Protein AF-A0AAV6TDB7-F1 (afdb_monomer)

Mean predicted aligned error: 7.76 Å

Solvent-accessible surface area (backbone atoms only — not comparable to full-atom values): 5110 Å² total; per-residue (Å²): 132,91,76,83,80,46,94,58,58,43,84,93,41,69,43,43,24,46,46,46,44,36,77,91,39,83,35,59,71,32,46,39,36,36,43,89,60,86,45,80,86,41,48,44,38,60,72,34,68,69,45,51,51,48,36,64,73,59,74,73,31,39,37,36,29,38,60,70,39,46,56,52,38,53,73,32,84,75,38,37,84,52,53,86,42,54,40,71,103

Foldseek 3Di:
DDDDPDLAADPVQQQEEELDQDPPGSNLNHQEYEYADDDPSSCPNVLPVVSVVSNVVVVRRAYEYAPVNLVVQCPDPSRVSNNVRYDHD

Organism: NCBI:txid931172

InterPro domains:
  IPR036866 Ribonuclease Z/Hydroxyacylglutathione hydrolase-like [G3DSA:3.60.15.10] (5-88)

Nearest PDB structures (foldseek):
  6tt5-assembly1_AAA  TM=9.271E-01  e=5.469E-06  Homo sapiens
  7agi-assembly1_A  TM=9.247E-01  e=5.469E-06  Homo sapiens
  7afs-assembly1_A  TM=9.219E-01  e=5.834E-06  Homo sapiens
  7afu-assembly1_A  TM=9.236E-01  e=7.082E-06  Homo sapiens
  7af1-assembly1_A  TM=9.243E-01  e=7.555E-06  Homo sapiens

Structure (mmCIF, N/CA/C/O backbone):
data_AF-A0AAV6TDB7-F1
#
_entry.id   AF-A0AAV6TDB7-F1
#
loop_
_atom_site.group_PDB
_atom_site.id
_atom_site.type_symbol
_atom_site.label_atom_id
_atom_site.label_alt_id
_atom_site.label_comp_id
_atom_site.label_asym_id
_atom_site.label_entity_id
_atom_site.label_seq_id
_atom_site.pdbx_PDB_ins_code
_atom_site.Cartn_x
_atom_site.Cartn_y
_atom_site.Cartn_z
_atom_site.occupancy
_atom_site.B_iso_or_equiv
_atom_site.auth_seq_id
_atom_site.auth_comp_id
_atom_site.auth_asym_id
_atom_site.auth_atom_id
_atom_site.pdbx_PDB_model_num
ATOM 1 N N . MET A 1 1 ? 20.111 -2.029 -13.406 1.00 34.19 1 MET A N 1
ATOM 2 C CA . MET A 1 1 ? 18.655 -1.903 -13.600 1.00 34.19 1 MET A CA 1
ATOM 3 C C . MET A 1 1 ? 18.265 -0.596 -12.943 1.00 34.19 1 MET A C 1
ATOM 5 O O . MET A 1 1 ? 18.488 -0.458 -11.751 1.00 34.19 1 MET A O 1
ATOM 9 N N . THR A 1 2 ? 17.903 0.413 -13.730 1.00 31.88 2 THR A N 1
ATOM 10 C CA . THR A 1 2 ? 17.670 1.776 -13.233 1.00 31.88 2 THR A CA 1
ATOM 11 C C . THR A 1 2 ? 16.359 1.787 -12.461 1.00 31.88 2 THR A C 1
ATOM 13 O O . THR A 1 2 ? 15.294 1.704 -13.064 1.00 31.88 2 THR A O 1
ATOM 16 N N . VAL A 1 3 ? 16.439 1.798 -11.134 1.00 41.97 3 VAL A N 1
ATOM 17 C CA . VAL A 1 3 ? 15.266 1.875 -10.265 1.00 41.97 3 VAL A CA 1
ATOM 18 C C . VAL A 1 3 ? 14.941 3.353 -10.081 1.00 41.97 3 VAL A C 1
ATOM 20 O O . VAL A 1 3 ? 15.737 4.103 -9.518 1.00 41.97 3 VAL A O 1
ATOM 23 N N . PHE A 1 4 ? 13.807 3.790 -10.620 1.00 41.00 4 PHE A N 1
ATOM 24 C CA . PHE A 1 4 ? 13.327 5.152 -10.430 1.00 41.00 4 PHE A CA 1
ATOM 25 C C . PHE A 1 4 ? 12.605 5.239 -9.082 1.00 41.00 4 PHE A C 1
ATOM 27 O O . PHE A 1 4 ? 11.409 4.985 -8.997 1.00 41.00 4 PHE A O 1
ATOM 34 N N . ILE A 1 5 ? 13.342 5.582 -8.026 1.00 47.44 5 ILE A N 1
ATOM 35 C CA . ILE A 1 5 ? 12.740 6.037 -6.769 1.00 47.44 5 ILE A CA 1
ATOM 36 C C . ILE A 1 5 ? 12.248 7.458 -7.024 1.00 47.44 5 ILE A C 1
ATOM 38 O O . ILE A 1 5 ? 13.051 8.383 -7.155 1.00 47.44 5 ILE A O 1
ATOM 42 N N . PHE A 1 6 ? 10.936 7.630 -7.153 1.00 54.72 6 PHE A N 1
ATOM 43 C CA . PHE A 1 6 ? 10.332 8.955 -7.194 1.00 54.72 6 PHE A CA 1
ATOM 44 C C . PHE A 1 6 ? 9.949 9.343 -5.763 1.00 54.72 6 PHE A C 1
ATOM 46 O O . PHE A 1 6 ? 8.866 9.033 -5.277 1.00 54.72 6 PHE A O 1
ATOM 53 N N . ASP A 1 7 ? 10.861 10.029 -5.069 1.00 53.72 7 ASP A N 1
ATOM 54 C CA . ASP A 1 7 ? 10.576 10.637 -3.759 1.00 53.72 7 ASP A CA 1
ATOM 55 C C . ASP A 1 7 ? 9.505 11.741 -3.839 1.00 53.72 7 ASP A C 1
ATOM 57 O O . ASP A 1 7 ? 8.947 12.144 -2.816 1.00 53.72 7 ASP A O 1
ATOM 61 N N . ASP A 1 8 ? 9.196 12.200 -5.053 1.00 52.47 8 ASP A N 1
ATOM 62 C CA . ASP A 1 8 ? 8.263 13.280 -5.346 1.00 52.47 8 ASP A CA 1
ATOM 63 C C . ASP A 1 8 ? 7.041 12.778 -6.124 1.00 52.47 8 ASP A C 1
ATOM 65 O O . ASP A 1 8 ? 7.080 11.754 -6.811 1.00 52.47 8 ASP A O 1
ATOM 69 N N . VAL A 1 9 ? 5.947 13.522 -6.016 1.00 57.34 9 VAL A N 1
ATOM 70 C CA . VAL A 1 9 ? 4.697 13.216 -6.710 1.00 57.34 9 VAL A CA 1
ATOM 71 C C . VAL A 1 9 ? 4.908 13.448 -8.209 1.00 57.34 9 VAL A C 1
ATOM 73 O O . VAL A 1 9 ? 5.448 14.481 -8.616 1.00 57.34 9 VAL A O 1
ATOM 76 N N . ILE A 1 10 ? 4.453 12.520 -9.057 1.00 65.56 10 ILE A N 1
ATOM 77 C CA . ILE A 1 10 ? 4.480 12.731 -10.510 1.00 65.56 10 ILE A CA 1
ATOM 78 C C . ILE A 1 10 ? 3.586 13.939 -10.816 1.00 65.56 10 ILE A C 1
ATOM 80 O O . ILE A 1 10 ? 2.378 13.890 -10.595 1.00 65.56 10 ILE A O 1
ATOM 84 N N . LYS A 1 11 ? 4.165 15.041 -11.309 1.00 65.31 11 LYS A N 1
ATOM 85 C CA . LYS A 1 11 ? 3.440 16.309 -11.527 1.00 65.31 11 LYS A CA 1
ATOM 86 C C . LYS A 1 11 ? 2.255 16.152 -12.476 1.00 65.31 11 LYS A C 1
ATOM 88 O O . LYS A 1 11 ? 1.248 16.836 -12.324 1.00 65.31 11 LYS A O 1
ATOM 93 N N . GLU A 1 12 ? 2.375 15.244 -13.435 1.00 69.00 12 GLU A N 1
ATOM 94 C CA . GLU A 1 12 ? 1.339 14.889 -14.397 1.00 69.00 12 GLU A CA 1
ATOM 95 C C . GLU A 1 12 ? 0.212 14.055 -13.764 1.00 69.00 12 GLU A C 1
ATOM 97 O O . GLU A 1 12 ? -0.923 14.109 -14.234 1.00 69.00 12 GLU A O 1
ATOM 102 N N . TYR A 1 13 ? 0.499 13.323 -12.680 1.00 70.00 13 TYR A N 1
ATOM 103 C CA . TYR A 1 13 ? -0.439 12.435 -11.990 1.00 70.00 13 TYR A CA 1
ATOM 104 C C . TYR A 1 13 ? -0.344 12.585 -10.466 1.00 70.00 13 TYR A C 1
ATOM 106 O O . TYR A 1 13 ? 0.159 11.693 -9.782 1.00 70.00 13 TYR A O 1
ATOM 114 N N . PRO A 1 14 ? -0.891 13.674 -9.898 1.00 68.94 14 PRO A N 1
ATOM 115 C CA . PRO A 1 14 ? -0.718 13.987 -8.484 1.00 68.94 14 PRO A CA 1
ATOM 116 C C . PRO A 1 14 ? -1.426 13.034 -7.513 1.00 68.94 14 PRO A C 1
ATOM 118 O O . PRO A 1 14 ? -1.253 13.135 -6.304 1.00 68.94 14 PRO A O 1
ATOM 121 N N . LEU A 1 15 ? -2.258 12.137 -8.044 1.00 74.62 15 LEU A N 1
ATOM 122 C CA . LEU A 1 15 ? -3.011 11.141 -7.287 1.00 74.62 15 LEU A CA 1
ATOM 123 C C . LEU A 1 15 ? -2.351 9.756 -7.302 1.00 74.62 15 LEU A C 1
ATOM 125 O O . LEU A 1 15 ? -2.918 8.819 -6.733 1.00 74.62 15 LEU A O 1
ATOM 129 N N . 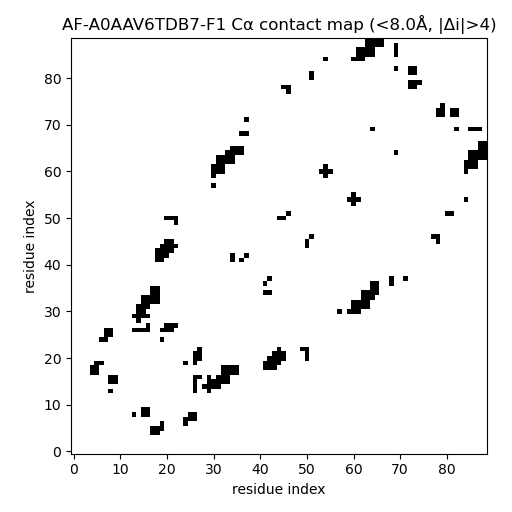ILE A 1 16 ? -1.207 9.619 -7.981 1.00 77.00 16 ILE A N 1
ATOM 130 C CA . ILE A 1 16 ? -0.463 8.370 -8.115 1.00 77.00 16 ILE A CA 1
ATOM 131 C C . ILE A 1 16 ? 0.863 8.501 -7.369 1.00 77.00 16 ILE A C 1
ATOM 133 O O . ILE A 1 16 ? 1.647 9.409 -7.641 1.00 77.00 16 ILE A O 1
ATOM 137 N N . SER A 1 17 ? 1.139 7.550 -6.479 1.00 76.81 17 SER A N 1
ATOM 138 C CA . SER A 1 17 ? 2.431 7.431 -5.801 1.00 76.81 17 SER A CA 1
ATOM 139 C C . SER A 1 17 ? 3.064 6.075 -6.054 1.00 76.81 17 SER A C 1
ATOM 141 O O . SER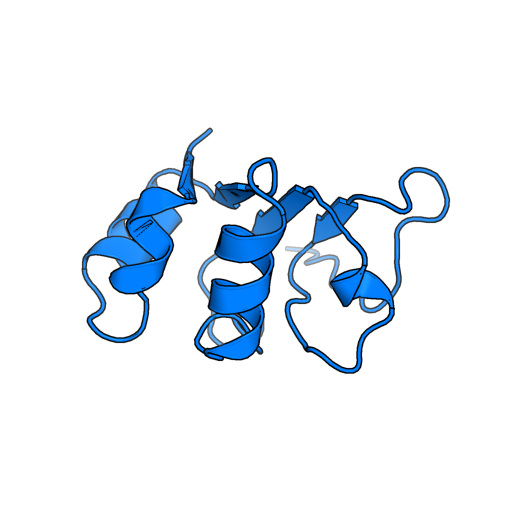 A 1 17 ? 2.378 5.056 -6.085 1.00 76.81 17 SER A O 1
ATOM 143 N N . ILE A 1 18 ? 4.382 6.068 -6.235 1.00 77.12 18 ILE A N 1
ATOM 144 C CA . ILE A 1 18 ? 5.164 4.874 -6.556 1.00 77.12 18 ILE A CA 1
ATOM 145 C C . ILE A 1 18 ? 6.259 4.728 -5.499 1.00 77.12 18 ILE A C 1
ATOM 147 O O . ILE A 1 18 ? 6.984 5.687 -5.254 1.00 77.12 18 ILE A O 1
ATOM 151 N N . ASP A 1 19 ? 6.358 3.557 -4.866 1.00 74.56 19 ASP A N 1
ATOM 152 C CA . ASP A 1 19 ? 7.400 3.180 -3.891 1.00 74.56 19 ASP A CA 1
ATOM 153 C C . ASP A 1 19 ? 7.599 4.137 -2.692 1.00 74.56 19 ASP A C 1
ATOM 155 O O . ASP A 1 19 ? 8.604 4.060 -1.985 1.00 74.56 19 ASP A O 1
ATOM 159 N N . ASN A 1 20 ? 6.647 5.039 -2.424 1.00 70.88 20 ASN A N 1
ATOM 160 C CA . ASN A 1 20 ? 6.703 5.976 -1.302 1.00 70.88 20 ASN A CA 1
ATOM 161 C C . ASN A 1 20 ? 5.380 5.987 -0.530 1.00 70.88 20 ASN A C 1
ATOM 163 O O . ASN A 1 20 ? 4.404 6.622 -0.934 1.00 70.88 20 ASN A O 1
ATOM 167 N N . PHE A 1 21 ? 5.373 5.291 0.609 1.00 73.94 21 PHE A N 1
ATOM 168 C CA . PHE A 1 21 ? 4.205 5.126 1.484 1.00 73.94 21 PHE A CA 1
ATOM 169 C C . PHE A 1 21 ? 4.374 5.867 2.819 1.00 73.94 21 PHE A C 1
ATOM 171 O O . PHE A 1 21 ? 3.674 5.598 3.795 1.00 73.94 21 PHE A O 1
ATOM 178 N N . LEU A 1 22 ? 5.341 6.786 2.906 1.00 71.88 22 LEU A N 1
ATOM 179 C CA . LEU A 1 22 ? 5.606 7.529 4.131 1.00 71.88 22 LEU A CA 1
ATOM 180 C C . LEU A 1 22 ? 4.538 8.602 4.358 1.00 71.88 22 LEU A C 1
ATOM 182 O O . LEU A 1 22 ? 4.311 9.462 3.514 1.00 71.88 22 LEU A O 1
ATOM 186 N N . GLU A 1 23 ? 3.968 8.616 5.563 1.00 62.94 23 GLU A N 1
ATOM 187 C CA . GLU A 1 23 ? 2.972 9.603 6.010 1.00 62.94 23 GLU A CA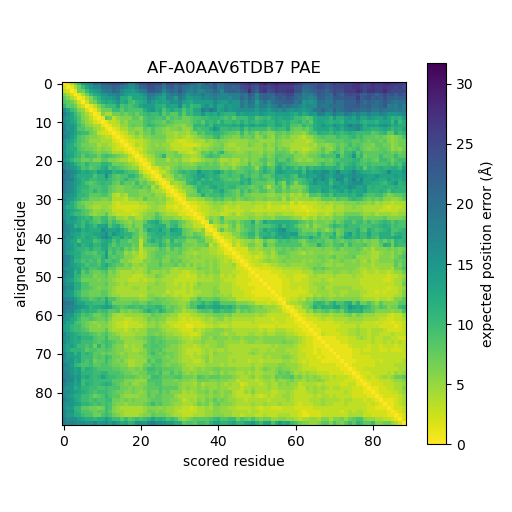 1
ATOM 188 C C . GLU A 1 23 ? 3.408 11.060 5.782 1.00 62.94 23 GLU A C 1
ATOM 190 O O . GLU A 1 23 ? 2.600 11.916 5.439 1.00 62.94 23 GLU A O 1
ATOM 195 N N . LYS A 1 24 ? 4.699 11.354 5.981 1.00 59.69 24 LYS A N 1
ATOM 196 C CA . LYS A 1 24 ? 5.249 12.711 5.841 1.00 59.69 24 L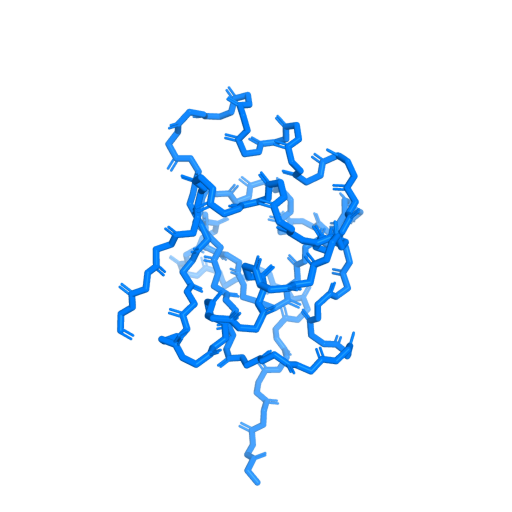YS A CA 1
ATOM 197 C C . LYS A 1 24 ? 5.487 13.133 4.390 1.00 59.69 24 LYS A C 1
ATOM 199 O O . LYS A 1 24 ? 5.927 14.258 4.166 1.00 59.69 24 LYS A O 1
ATOM 204 N N . SER A 1 25 ? 5.258 12.245 3.429 1.00 61.41 25 SER A N 1
ATOM 205 C CA . SER A 1 25 ? 5.419 12.557 2.016 1.00 61.41 25 SER A CA 1
ATOM 206 C C . SER A 1 25 ? 4.156 13.221 1.468 1.00 61.41 25 SER A C 1
ATOM 208 O O . SER A 1 25 ? 3.037 12.861 1.834 1.00 61.41 25 SER A O 1
ATOM 210 N N . SER A 1 26 ? 4.322 14.160 0.535 1.00 62.91 26 SER A N 1
ATOM 211 C CA . SER A 1 26 ? 3.229 14.698 -0.292 1.00 62.91 26 SER A CA 1
ATOM 212 C C . SER A 1 26 ? 2.452 13.587 -1.018 1.00 62.91 26 SER A C 1
ATOM 214 O O . SER A 1 26 ? 1.263 13.742 -1.291 1.00 62.91 26 SER A O 1
ATOM 216 N N . ASN A 1 27 ? 3.099 12.436 -1.225 1.00 59.91 27 ASN A N 1
ATOM 217 C CA . ASN A 1 27 ? 2.541 11.193 -1.754 1.00 59.91 27 ASN A CA 1
ATOM 218 C C . ASN A 1 27 ? 1.417 10.578 -0.901 1.00 59.91 27 ASN A C 1
ATOM 220 O O . ASN A 1 27 ? 0.594 9.822 -1.411 1.00 59.91 27 ASN A O 1
ATOM 224 N N . PHE A 1 28 ? 1.311 10.921 0.387 1.00 64.62 28 PHE A N 1
ATOM 225 C CA . PHE A 1 28 ? 0.242 10.408 1.251 1.00 64.62 28 PHE A CA 1
ATOM 226 C C . PHE A 1 28 ? -1.143 10.974 0.886 1.00 64.62 28 PHE A C 1
ATOM 228 O O . PHE A 1 28 ? -2.162 10.506 1.382 1.00 64.62 28 PHE A O 1
ATOM 235 N N . GLN A 1 29 ? -1.224 11.975 0.002 1.00 68.88 29 GLN A N 1
ATOM 236 C CA . GLN A 1 29 ? -2.501 12.432 -0.553 1.00 68.88 29 GLN A CA 1
ATOM 237 C C . GLN A 1 29 ? -2.958 11.651 -1.790 1.00 68.88 29 GLN A C 1
ATOM 239 O O . GLN A 1 29 ? -4.071 11.896 -2.265 1.00 68.88 29 GLN A O 1
ATOM 244 N N . SER A 1 30 ? -2.172 10.692 -2.272 1.00 72.50 30 SER A N 1
ATOM 245 C CA . SER A 1 30 ? -2.526 9.867 -3.423 1.00 72.50 30 SER A CA 1
ATOM 246 C C . SER A 1 30 ? -3.688 8.917 -3.132 1.00 72.50 30 SER A C 1
ATOM 248 O O . SER A 1 30 ? -4.010 8.583 -1.987 1.00 72.50 30 SER A O 1
ATOM 250 N N . THR A 1 31 ? -4.379 8.519 -4.194 1.00 76.88 31 THR A N 1
ATOM 251 C CA . THR A 1 31 ? -5.441 7.505 -4.153 1.00 76.88 31 THR A CA 1
ATOM 252 C C . THR A 1 31 ? -4.965 6.195 -4.761 1.00 76.88 31 THR A C 1
ATOM 254 O O . THR A 1 31 ? -5.443 5.134 -4.382 1.00 76.88 31 THR A O 1
ATOM 257 N N . VAL A 1 32 ? -3.999 6.234 -5.674 1.00 82.38 32 VAL A N 1
ATOM 258 C CA . VAL A 1 32 ? -3.447 5.036 -6.298 1.00 82.38 32 VAL A CA 1
ATOM 259 C C . VAL A 1 32 ? -1.984 4.900 -5.920 1.00 82.38 32 VAL A C 1
ATOM 261 O O . VAL A 1 32 ? -1.199 5.834 -6.067 1.00 82.38 32 VAL A O 1
ATOM 264 N N . PHE A 1 33 ? -1.625 3.715 -5.451 1.00 84.25 33 PHE A N 1
ATOM 265 C CA 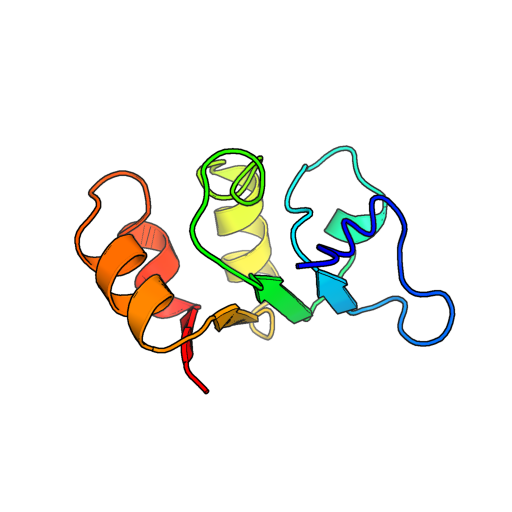. PHE A 1 33 ? -0.282 3.395 -5.012 1.00 84.25 33 PHE A CA 1
ATOM 266 C C . PHE A 1 33 ? 0.284 2.270 -5.873 1.00 84.25 33 PHE A C 1
ATOM 268 O O . PHE A 1 33 ? -0.430 1.314 -6.162 1.00 84.25 33 PHE A O 1
ATOM 275 N N . PHE A 1 34 ? 1.548 2.360 -6.268 1.00 82.94 34 PHE A N 1
ATOM 276 C CA . PHE A 1 34 ? 2.261 1.302 -6.980 1.00 82.94 34 PHE A CA 1
ATOM 277 C C . PHE A 1 34 ? 3.496 0.884 -6.193 1.00 82.94 34 PHE A C 1
ATOM 279 O O . PHE A 1 34 ? 4.246 1.732 -5.711 1.00 82.94 34 PHE A O 1
ATOM 286 N N . LEU A 1 35 ? 3.712 -0.423 -6.103 1.00 81.44 35 LEU A N 1
ATOM 287 C CA . LEU A 1 35 ? 4.956 -1.016 -5.638 1.00 81.44 35 LEU A CA 1
ATOM 288 C C . LEU A 1 35 ? 5.641 -1.669 -6.836 1.00 81.44 35 LEU A C 1
ATOM 290 O O . LEU A 1 35 ? 5.127 -2.634 -7.405 1.00 81.44 35 LEU A O 1
ATOM 294 N N . SER A 1 36 ? 6.795 -1.140 -7.226 1.00 74.12 36 SER A N 1
ATOM 295 C CA . SER A 1 36 ? 7.539 -1.653 -8.373 1.00 74.12 36 SER A CA 1
ATOM 296 C C . SER A 1 36 ? 8.149 -3.028 -8.081 1.00 74.12 36 SER A C 1
ATOM 298 O O . SER A 1 36 ? 8.123 -3.914 -8.936 1.00 74.12 36 SER A O 1
ATOM 300 N N . HIS A 1 37 ? 8.671 -3.230 -6.868 1.00 72.75 37 HIS A N 1
ATOM 301 C CA . HIS A 1 37 ? 9.242 -4.497 -6.423 1.00 72.75 37 HIS A CA 1
ATOM 302 C C . HIS A 1 37 ? 9.325 -4.595 -4.893 1.00 72.75 37 HIS A C 1
ATOM 304 O O . HIS A 1 37 ? 9.377 -3.598 -4.176 1.00 72.75 37 HIS A O 1
ATOM 310 N N . CYS A 1 38 ? 9.344 -5.831 -4.395 1.00 63.84 38 CYS A N 1
ATOM 311 C CA . CYS A 1 38 ? 9.334 -6.151 -2.970 1.00 63.84 38 CYS A CA 1
ATOM 312 C C . CYS A 1 38 ? 10.761 -6.157 -2.385 1.00 63.84 38 CYS A C 1
ATOM 314 O O . CYS A 1 38 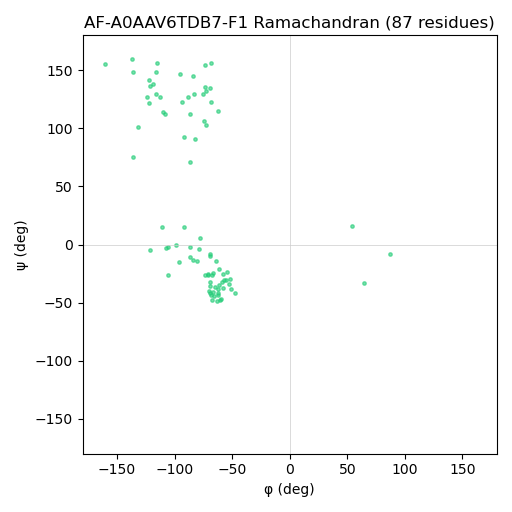? 11.310 -7.217 -2.090 1.00 63.84 38 CYS A O 1
ATOM 316 N N . HIS A 1 39 ? 11.386 -4.986 -2.248 1.00 68.00 39 HIS A N 1
ATOM 317 C CA . HIS A 1 39 ? 12.627 -4.818 -1.478 1.00 68.00 39 HIS A CA 1
ATOM 318 C C . HIS A 1 39 ? 12.398 -3.892 -0.271 1.00 68.00 39 HIS A C 1
ATOM 320 O O . HIS A 1 39 ? 11.575 -2.976 -0.323 1.00 68.00 39 HIS A O 1
ATOM 326 N N . GLU A 1 40 ? 13.129 -4.117 0.826 1.00 61.28 40 GLU A N 1
ATOM 327 C CA . GLU A 1 40 ? 12.941 -3.389 2.094 1.00 61.28 40 GLU A CA 1
ATOM 328 C C . GLU A 1 40 ? 13.076 -1.861 1.964 1.00 61.28 40 GLU A C 1
ATOM 330 O O . GLU A 1 40 ? 12.414 -1.113 2.685 1.00 61.28 40 GLU A O 1
ATOM 335 N N . ASP A 1 41 ? 13.902 -1.381 1.036 1.00 61.22 41 ASP A N 1
ATOM 336 C CA . ASP A 1 41 ? 14.110 0.038 0.757 1.00 61.22 41 ASP A CA 1
ATOM 337 C C . ASP A 1 41 ? 12.906 0.707 0.074 1.00 61.22 41 ASP A C 1
ATOM 339 O O . ASP A 1 41 ? 12.668 1.892 0.315 1.00 61.22 41 ASP A O 1
ATOM 343 N N . HIS A 1 42 ? 12.091 -0.058 -0.661 1.00 66.50 42 HIS A N 1
ATOM 344 C CA . HIS A 1 42 ? 10.887 0.414 -1.362 1.00 66.50 42 HIS A CA 1
ATOM 345 C C . HIS A 1 42 ? 9.589 0.202 -0.574 1.00 66.50 42 HIS A C 1
ATOM 347 O O . HIS A 1 42 ? 8.569 0.818 -0.861 1.00 66.50 42 HIS A O 1
ATOM 353 N N . MET A 1 43 ? 9.610 -0.631 0.468 1.00 67.00 43 MET A N 1
ATOM 354 C CA . MET A 1 43 ? 8.442 -0.933 1.310 1.00 67.00 43 MET A CA 1
ATOM 355 C C . MET A 1 43 ? 8.328 -0.007 2.532 1.00 67.00 43 MET A C 1
ATOM 357 O O . MET A 1 43 ? 7.605 -0.285 3.497 1.00 67.00 43 MET A O 1
ATOM 361 N N . ARG A 1 44 ? 9.059 1.111 2.531 1.00 69.94 44 ARG A N 1
ATOM 362 C CA . ARG A 1 44 ? 9.114 2.032 3.670 1.00 69.94 44 ARG A CA 1
ATOM 363 C C . ARG A 1 44 ? 7.774 2.738 3.857 1.00 69.94 44 ARG A C 1
ATOM 365 O O . ARG A 1 44 ? 7.276 3.417 2.967 1.00 69.94 44 ARG A O 1
ATOM 372 N N . GLY A 1 45 ? 7.205 2.591 5.052 1.00 74.12 45 GLY A N 1
ATOM 373 C CA . GLY A 1 45 ? 5.881 3.121 5.391 1.00 74.12 45 GLY A CA 1
ATOM 374 C C . GLY A 1 45 ? 4.723 2.188 5.039 1.00 74.12 45 GLY A C 1
ATOM 375 O O . GLY A 1 45 ? 3.615 2.434 5.497 1.00 74.12 45 GLY A O 1
ATOM 376 N N . LEU A 1 46 ? 4.980 1.089 4.320 1.00 78.62 46 LEU A N 1
ATOM 377 C CA . LEU A 1 46 ? 3.943 0.143 3.914 1.00 78.62 46 LEU A CA 1
ATOM 378 C C . LEU A 1 46 ? 3.336 -0.602 5.115 1.00 78.62 46 LEU A C 1
ATOM 380 O O . LEU A 1 46 ? 2.125 -0.738 5.194 1.00 78.62 46 LEU A O 1
ATOM 384 N N . ALA A 1 47 ? 4.161 -1.011 6.085 1.00 78.06 47 ALA A N 1
ATOM 385 C CA . ALA A 1 47 ? 3.715 -1.669 7.324 1.00 78.06 47 ALA A CA 1
ATOM 386 C C . ALA A 1 47 ? 3.140 -0.698 8.375 1.00 78.06 47 ALA A C 1
ATOM 388 O O . ALA A 1 47 ? 2.946 -1.085 9.522 1.00 78.06 47 ALA A O 1
ATOM 389 N N . ASN A 1 48 ? 2.981 0.587 8.048 1.00 82.62 48 ASN A N 1
ATOM 390 C CA . ASN A 1 48 ? 2.507 1.573 9.011 1.00 82.62 48 ASN A CA 1
ATOM 391 C C . ASN A 1 48 ? 0.978 1.531 9.078 1.00 82.62 48 ASN A C 1
ATOM 393 O O . ASN A 1 48 ? 0.322 1.680 8.048 1.00 82.62 48 ASN A O 1
ATOM 397 N N . ASP A 1 49 ? 0.422 1.436 10.285 1.00 80.50 49 ASP A N 1
ATOM 398 C CA . ASP A 1 49 ? -1.029 1.427 10.517 1.00 80.50 49 ASP A CA 1
ATOM 399 C C . ASP A 1 49 ? -1.722 2.623 9.851 1.00 80.50 49 ASP A C 1
ATOM 401 O O . ASP A 1 49 ? -2.795 2.494 9.276 1.00 80.50 49 ASP A O 1
ATOM 405 N N . LYS A 1 50 ? -1.053 3.781 9.801 1.00 82.31 50 LYS A N 1
ATOM 406 C CA . LYS A 1 50 ? -1.592 4.975 9.134 1.00 82.31 50 LYS A CA 1
ATOM 407 C C . LYS A 1 50 ? -1.830 4.783 7.640 1.00 82.31 50 LYS A C 1
ATOM 409 O O . LYS A 1 50 ? -2.754 5.375 7.088 1.00 82.31 50 LYS A O 1
ATOM 414 N N . PHE A 1 51 ? -0.984 4.003 6.967 1.00 82.44 51 PHE A N 1
ATOM 415 C CA . PHE A 1 51 ? -1.177 3.696 5.554 1.00 82.44 51 PHE A CA 1
ATOM 416 C C . PHE A 1 51 ? -2.390 2.783 5.367 1.00 82.44 51 PHE A C 1
ATOM 418 O O . PHE A 1 51 ? -3.213 3.035 4.490 1.00 82.44 51 PHE A O 1
ATOM 425 N N . PHE A 1 52 ? -2.559 1.789 6.240 1.00 83.88 52 PHE A N 1
ATOM 426 C CA . PHE A 1 52 ? -3.761 0.960 6.267 1.00 83.88 52 PHE A CA 1
ATOM 427 C C . PHE A 1 52 ? -5.029 1.787 6.531 1.00 83.88 52 PHE A C 1
ATOM 429 O O . PHE A 1 52 ? -5.982 1.689 5.758 1.00 83.88 52 PHE A O 1
ATOM 436 N N . ASP A 1 53 ? -5.017 2.664 7.538 1.00 84.31 53 ASP A N 1
ATOM 437 C CA . ASP A 1 53 ? -6.134 3.563 7.855 1.00 84.31 53 ASP A CA 1
ATOM 438 C C . ASP A 1 53 ? -6.486 4.461 6.663 1.00 84.31 53 ASP A C 1
ATOM 440 O O . ASP A 1 53 ? -7.657 4.732 6.394 1.00 84.31 53 ASP A O 1
ATOM 444 N N . LEU A 1 54 ? -5.479 4.915 5.908 1.00 84.38 54 LEU A N 1
ATOM 445 C CA . LEU A 1 54 ? -5.692 5.686 4.689 1.00 84.38 54 LEU A CA 1
ATOM 446 C C . LEU A 1 54 ? -6.381 4.858 3.602 1.00 84.38 54 LEU A C 1
ATOM 448 O O . LEU A 1 54 ? -7.294 5.366 2.942 1.00 84.38 54 LEU A O 1
ATOM 452 N N . LEU A 1 55 ? -5.949 3.611 3.395 1.00 84.19 55 LEU A N 1
ATOM 453 C CA . LEU A 1 55 ? -6.568 2.707 2.426 1.00 84.19 55 LEU A CA 1
ATOM 454 C C . LEU A 1 55 ? -8.026 2.415 2.800 1.00 84.19 55 LEU A C 1
ATOM 456 O O . LEU A 1 55 ? -8.905 2.474 1.938 1.00 84.19 55 LEU A O 1
ATOM 460 N N . GLU A 1 56 ? -8.287 2.172 4.084 1.00 85.12 56 GLU A N 1
ATOM 461 C CA . GLU A 1 56 ? -9.625 1.899 4.605 1.00 85.12 56 GLU A CA 1
ATOM 462 C C . GLU A 1 56 ? -10.541 3.130 4.524 1.00 85.12 56 GLU A C 1
ATOM 464 O O . GLU A 1 56 ? -11.654 3.045 4.003 1.00 85.12 56 GLU A O 1
ATOM 469 N N . SER A 1 57 ? -10.059 4.295 4.963 1.00 83.50 57 SER A N 1
ATOM 470 C CA . SER A 1 57 ? -10.823 5.549 5.001 1.00 83.50 57 SER A CA 1
ATOM 471 C C . SER A 1 57 ? -11.210 6.054 3.609 1.00 83.50 57 SER A C 1
ATOM 473 O O . SER A 1 57 ? -12.305 6.585 3.409 1.00 83.50 57 SER A O 1
ATOM 475 N N . ARG A 1 58 ? -10.329 5.882 2.615 1.00 79.44 58 ARG A N 1
ATOM 476 C CA . ARG A 1 58 ? -10.546 6.429 1.267 1.00 79.44 58 ARG A CA 1
ATOM 477 C C . ARG A 1 58 ? -11.403 5.548 0.362 1.00 79.44 58 ARG A C 1
ATOM 479 O O . ARG A 1 58 ? -11.845 6.051 -0.669 1.00 79.44 58 ARG A O 1
ATOM 486 N N . GLY A 1 59 ? -11.657 4.283 0.715 1.00 75.06 59 GLY A N 1
ATOM 487 C CA . GLY A 1 59 ? -12.580 3.344 0.046 1.00 75.06 59 GLY A CA 1
ATOM 488 C C . GLY A 1 59 ? -12.230 2.928 -1.396 1.00 75.06 59 GLY A C 1
ATOM 489 O O . GLY A 1 59 ? -12.488 1.796 -1.798 1.00 75.06 59 GLY A O 1
ATOM 490 N N . PHE A 1 60 ? -11.617 3.819 -2.173 1.00 80.31 60 PHE A N 1
ATOM 491 C CA . PHE A 1 60 ? -11.168 3.625 -3.551 1.00 80.31 60 PHE A CA 1
ATOM 492 C C . PHE A 1 60 ? -9.648 3.516 -3.664 1.00 80.31 60 PHE A C 1
ATOM 494 O O . PHE A 1 60 ? -9.143 3.301 -4.767 1.00 80.31 60 PHE A O 1
ATOM 501 N N . SER A 1 61 ? -8.918 3.667 -2.555 1.00 84.38 61 SER A N 1
ATOM 502 C CA . SER A 1 61 ? -7.468 3.568 -2.593 1.0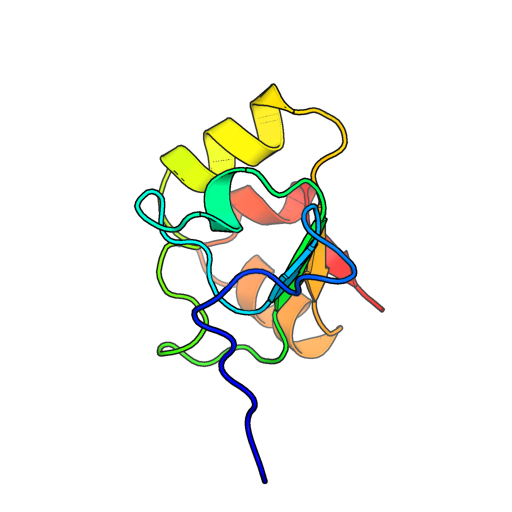0 84.38 61 SER A CA 1
ATOM 503 C C . SER A 1 61 ? -7.022 2.127 -2.783 1.00 84.38 61 SER A C 1
ATOM 505 O O . SER A 1 61 ? -7.509 1.224 -2.101 1.00 84.38 61 SER A O 1
ATOM 507 N N . ARG A 1 62 ? -6.100 1.904 -3.722 1.00 86.62 62 ARG A N 1
ATOM 508 C CA . ARG A 1 62 ? -5.581 0.567 -4.039 1.00 86.62 62 ARG A CA 1
ATOM 509 C C . ARG A 1 62 ? -4.075 0.580 -4.213 1.00 86.62 62 ARG A C 1
ATOM 511 O O . ARG A 1 62 ? -3.516 1.571 -4.686 1.00 86.62 62 ARG A O 1
ATOM 518 N N . LEU A 1 63 ? -3.458 -0.542 -3.855 1.00 87.62 63 LEU A N 1
ATOM 519 C CA . LEU A 1 63 ? -2.033 -0.778 -4.014 1.00 87.62 63 LEU A CA 1
ATOM 520 C C . LEU A 1 63 ? -1.799 -1.797 -5.127 1.00 87.62 63 LEU A C 1
ATOM 522 O O . LEU A 1 63 ? -2.141 -2.968 -4.988 1.00 87.62 63 LEU A O 1
ATOM 526 N N . TYR A 1 64 ? -1.217 -1.336 -6.223 1.00 87.25 64 TYR A N 1
ATOM 527 C CA . TYR A 1 64 ? -0.861 -2.144 -7.374 1.00 87.25 64 TYR A CA 1
ATOM 528 C C . TYR A 1 64 ? 0.536 -2.727 -7.189 1.00 87.25 64 TYR A C 1
ATOM 530 O O . TYR A 1 64 ? 1.491 -2.005 -6.905 1.00 87.25 64 TYR A O 1
ATOM 538 N N . VAL A 1 65 ? 0.639 -4.038 -7.337 1.00 86.25 65 VAL A N 1
ATOM 539 C CA . VAL A 1 65 ? 1.844 -4.837 -7.098 1.00 86.25 65 VAL A CA 1
ATOM 540 C C . VAL A 1 65 ? 2.001 -5.850 -8.230 1.00 86.25 65 VAL A C 1
ATOM 542 O O . VAL A 1 65 ? 1.034 -6.182 -8.909 1.00 86.25 65 VAL A O 1
ATOM 545 N N . SER A 1 66 ? 3.208 -6.376 -8.423 1.00 85.25 66 SER A N 1
ATOM 546 C CA . SER A 1 66 ? 3.401 -7.554 -9.277 1.00 85.25 66 SER A CA 1
ATOM 547 C C . SER A 1 66 ? 2.9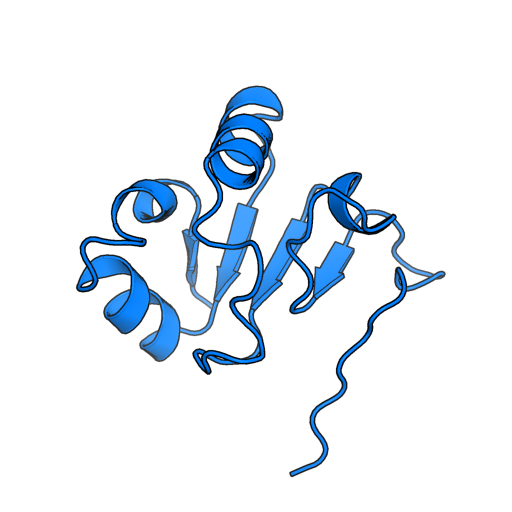07 -8.832 -8.589 1.00 85.25 66 SER A C 1
ATOM 549 O O . SER A 1 66 ? 2.946 -8.919 -7.359 1.00 85.25 66 SER A O 1
ATOM 551 N N . ASP A 1 67 ? 2.522 -9.851 -9.369 1.00 83.31 67 ASP A N 1
ATOM 552 C CA . ASP A 1 67 ? 2.073 -11.169 -8.870 1.00 83.31 67 ASP A CA 1
ATOM 553 C C . ASP A 1 67 ? 3.004 -11.769 -7.802 1.00 83.31 67 ASP A C 1
ATOM 555 O O . ASP A 1 67 ? 2.564 -12.310 -6.784 1.00 83.31 67 ASP A O 1
ATOM 559 N N . VAL A 1 68 ? 4.317 -11.649 -8.022 1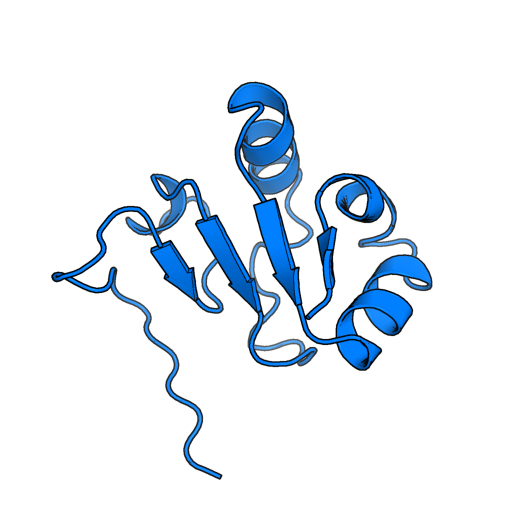.00 83.12 68 VAL A N 1
ATOM 560 C CA . VAL A 1 68 ? 5.343 -12.159 -7.103 1.00 83.12 68 VAL A CA 1
ATOM 561 C C . VAL A 1 68 ? 5.345 -11.371 -5.793 1.00 83.12 68 VAL A C 1
ATOM 563 O O . VAL A 1 68 ? 5.423 -11.962 -4.717 1.00 83.12 68 VAL A O 1
ATOM 566 N N . SER A 1 69 ? 5.240 -10.042 -5.867 1.00 83.69 69 SER A N 1
ATOM 567 C CA . SER A 1 69 ? 5.247 -9.182 -4.677 1.00 83.69 69 SER A CA 1
ATOM 568 C C . SER A 1 69 ? 3.974 -9.367 -3.855 1.00 83.69 69 SER A C 1
ATOM 570 O O . SER A 1 69 ? 4.025 -9.360 -2.630 1.00 83.69 69 SER A O 1
ATOM 572 N N . GLU A 1 70 ? 2.839 -9.595 -4.516 1.00 87.00 70 GLU A N 1
ATOM 573 C CA . GLU A 1 70 ? 1.569 -9.908 -3.864 1.00 87.00 70 GLU A CA 1
ATOM 574 C C . GLU A 1 70 ? 1.656 -11.182 -3.017 1.00 87.00 70 GLU A C 1
ATOM 576 O O . GLU A 1 70 ? 1.280 -11.165 -1.842 1.00 87.00 70 GLU A O 1
ATOM 581 N N . HIS A 1 71 ? 2.240 -12.250 -3.569 1.00 84.38 71 HIS A N 1
ATOM 582 C CA . HIS A 1 71 ? 2.438 -13.495 -2.831 1.00 84.38 71 HIS A CA 1
ATOM 583 C C . HIS A 1 71 ? 3.357 -13.294 -1.625 1.00 84.38 71 HIS A C 1
ATOM 585 O O . HIS A 1 71 ? 3.069 -13.816 -0.548 1.00 84.38 71 HIS A O 1
ATOM 591 N N . LEU A 1 72 ? 4.439 -12.527 -1.773 1.00 84.12 72 LEU A N 1
ATOM 592 C CA . LEU A 1 72 ? 5.353 -12.229 -0.667 1.00 84.12 72 LEU A CA 1
ATOM 593 C C . LEU A 1 72 ? 4.645 -11.448 0.449 1.00 84.12 72 LEU A C 1
ATOM 595 O O . LEU A 1 72 ? 4.694 -11.858 1.606 1.00 84.12 72 LEU A O 1
ATOM 599 N N . LEU A 1 73 ? 3.912 -10.389 0.098 1.00 84.06 73 LEU A N 1
ATOM 600 C CA . LEU A 1 73 ? 3.156 -9.559 1.043 1.00 84.06 73 LEU A CA 1
ATOM 601 C C . LEU A 1 73 ? 2.056 -10.338 1.771 1.00 84.06 73 LEU A C 1
ATOM 603 O O . LEU A 1 73 ? 1.825 -10.122 2.957 1.00 84.06 73 LEU A O 1
ATOM 607 N N . LYS A 1 74 ? 1.369 -11.250 1.075 1.00 83.88 74 LYS A N 1
ATOM 608 C CA . LYS A 1 74 ? 0.320 -12.088 1.671 1.00 83.88 74 LYS A CA 1
ATOM 609 C C . LYS A 1 74 ? 0.859 -13.122 2.655 1.00 83.88 74 LYS A C 1
ATOM 611 O O . LYS A 1 74 ? 0.149 -13.468 3.595 1.00 83.88 74 LYS A O 1
ATOM 616 N N . ASN A 1 75 ? 2.067 -13.632 2.421 1.00 83.75 75 ASN A N 1
ATOM 617 C CA . ASN A 1 75 ? 2.691 -14.646 3.273 1.00 83.75 75 ASN A CA 1
ATOM 618 C C . ASN A 1 75 ? 3.466 -14.047 4.458 1.00 83.75 75 ASN A C 1
ATOM 620 O O . ASN A 1 75 ? 3.854 -14.788 5.357 1.00 83.75 75 ASN A O 1
ATOM 624 N N . ASP A 1 76 ? 3.681 -12.732 4.479 1.00 84.06 76 ASP A N 1
ATOM 625 C CA . ASP A 1 76 ? 4.343 -12.037 5.580 1.00 84.06 76 ASP A CA 1
ATOM 626 C C . ASP A 1 76 ? 3.307 -11.495 6.584 1.00 84.06 76 ASP A C 1
ATOM 628 O O . ASP A 1 76 ? 2.427 -10.700 6.239 1.00 84.06 76 ASP A O 1
ATOM 632 N N . GLU A 1 77 ? 3.416 -11.901 7.853 1.00 82.38 77 GLU A N 1
ATOM 633 C CA . GLU A 1 77 ? 2.522 -11.459 8.934 1.00 82.38 77 GLU A CA 1
ATOM 634 C C . GLU A 1 77 ? 2.514 -9.934 9.121 1.00 82.38 77 GLU A C 1
ATOM 636 O O . GLU A 1 77 ? 1.514 -9.374 9.569 1.00 82.38 77 GLU A O 1
ATOM 641 N N . LYS A 1 78 ? 3.592 -9.235 8.740 1.00 81.56 78 LYS A N 1
ATOM 642 C CA . LYS A 1 78 ? 3.667 -7.772 8.831 1.00 81.56 78 LYS A CA 1
ATOM 643 C C . LYS A 1 78 ? 2.783 -7.067 7.812 1.00 81.56 78 LYS A C 1
ATOM 645 O O . LYS A 1 78 ? 2.398 -5.933 8.063 1.00 81.56 78 LYS A O 1
ATOM 650 N N . TYR A 1 79 ? 2.474 -7.696 6.679 1.00 82.88 79 TYR A N 1
ATOM 651 C CA . TYR A 1 79 ? 1.769 -7.059 5.558 1.00 82.88 79 TYR A CA 1
ATOM 652 C C . TYR A 1 79 ? 0.453 -7.751 5.196 1.00 82.88 79 TYR A C 1
ATOM 654 O O . TYR A 1 79 ? -0.309 -7.236 4.375 1.00 82.88 79 TYR A O 1
ATOM 662 N N . CYS A 1 80 ? 0.134 -8.878 5.838 1.00 82.44 80 CYS A N 1
ATOM 663 C CA . CYS A 1 80 ? -1.068 -9.664 5.561 1.00 82.44 80 CYS A CA 1
ATOM 664 C C . CYS A 1 80 ? -2.368 -8.844 5.679 1.00 82.44 80 CYS A C 1
ATOM 666 O O . CYS A 1 80 ? -3.322 -9.081 4.936 1.00 82.44 80 CYS A O 1
ATOM 668 N N . HIS A 1 81 ? -2.393 -7.826 6.543 1.00 83.75 81 HIS A N 1
ATOM 669 C CA . HIS A 1 81 ? -3.529 -6.924 6.733 1.00 83.75 81 HIS A CA 1
ATOM 670 C C . HIS A 1 81 ? -3.818 -6.040 5.501 1.00 83.75 81 HIS A C 1
ATOM 672 O O . HIS A 1 81 ? -4.962 -5.647 5.276 1.00 83.75 81 HIS A O 1
ATOM 678 N N . LEU A 1 82 ? -2.818 -5.785 4.648 1.00 84.06 82 LEU A N 1
ATOM 679 C CA . LEU A 1 82 ? -2.969 -5.015 3.407 1.00 84.06 82 LEU A CA 1
ATOM 680 C C . LEU A 1 82 ? -3.541 -5.843 2.256 1.00 84.06 82 LEU A C 1
ATOM 682 O O . LEU A 1 82 ? -3.981 -5.270 1.261 1.00 84.06 82 LEU A O 1
ATOM 686 N N . SER A 1 83 ? -3.570 -7.174 2.385 1.00 83.81 83 SER A N 1
ATOM 687 C CA . SER A 1 83 ? -3.965 -8.114 1.323 1.00 83.81 83 SER A CA 1
ATOM 688 C C . SER A 1 83 ? -5.317 -7.802 0.674 1.00 83.81 83 SER A C 1
ATOM 690 O O . SER A 1 83 ? -5.506 -8.065 -0.511 1.00 83.81 83 SER A O 1
ATOM 692 N N . LYS A 1 84 ? -6.242 -7.193 1.423 1.00 86.25 84 LYS A N 1
ATOM 693 C CA . LYS A 1 84 ? -7.570 -6.773 0.950 1.00 86.25 84 LYS A CA 1
ATOM 694 C C . LYS A 1 84 ? -7.526 -5.637 -0.082 1.00 86.25 84 LYS A C 1
ATOM 696 O O . LYS A 1 84 ? -8.450 -5.507 -0.881 1.00 86.25 84 LYS A O 1
ATOM 701 N N . TYR A 1 85 ? -6.480 -4.816 -0.050 1.00 87.75 85 TYR A N 1
ATOM 702 C CA . TYR A 1 85 ? -6.325 -3.621 -0.885 1.00 87.75 85 TYR A CA 1
ATOM 703 C C . TYR A 1 85 ? -5.300 -3.805 -2.015 1.00 87.75 85 TYR A C 1
ATOM 705 O O . TYR A 1 85 ? -5.116 -2.892 -2.826 1.00 87.75 85 TYR A O 1
ATOM 713 N N . LEU A 1 86 ? -4.653 -4.976 -2.076 1.00 86.88 86 LEU A N 1
ATOM 714 C CA . LEU A 1 86 ? -3.707 -5.330 -3.128 1.00 86.88 86 LEU A CA 1
ATOM 715 C C . LEU A 1 86 ? -4.434 -5.621 -4.443 1.00 86.88 86 LEU A C 1
ATOM 717 O O . LEU A 1 86 ? -5.438 -6.335 -4.482 1.00 86.88 86 LEU A O 1
ATOM 721 N N . VAL A 1 87 ? -3.890 -5.089 -5.531 1.00 86.69 87 VAL A N 1
ATOM 722 C CA . VAL A 1 87 ? -4.265 -5.414 -6.906 1.00 86.69 87 VAL A CA 1
ATOM 723 C C . VAL A 1 87 ? -3.016 -5.899 -7.619 1.00 86.69 87 VAL A C 1
ATOM 725 O O . VAL A 1 87 ? -2.025 -5.179 -7.689 1.00 86.69 87 VAL A O 1
ATOM 728 N N . PHE A 1 88 ? -3.064 -7.118 -8.137 1.00 82.12 88 PHE A N 1
ATOM 729 C CA . PHE A 1 88 ? -1.984 -7.678 -8.937 1.00 82.12 88 PHE A CA 1
ATOM 730 C C . PHE A 1 88 ? -2.259 -7.467 -10.430 1.00 82.12 88 PHE A C 1
ATOM 732 O O . PHE A 1 88 ? -3.418 -7.422 -10.858 1.00 82.12 88 PHE A O 1
ATOM 739 N N . THR A 1 89 ? -1.191 -7.266 -11.197 1.00 62.41 89 THR A N 1
ATOM 740 C CA . THR A 1 89 ? -1.201 -6.999 -12.643 1.00 62.41 89 THR A CA 1
ATOM 741 C C . THR A 1 89 ? -0.012 -7.662 -13.316 1.00 62.41 89 THR A C 1
ATOM 743 O O . THR A 1 89 ? 1.005 -7.919 -12.632 1.00 62.41 89 THR A O 1
#

Radius of gyration: 12.01 Å; Cα contacts (8 Å, |Δi|>4): 147; chains: 1; bounding box: 31×31×25 Å

pLDDT: mean 74.23, std 12.61, range [31.88, 87.75]

Sequence (89 aa):
MTVFIFDDVIKEYPLISIDNFLEKSSNFQSTVFFLSHCHEDHMRGLANDKFFDLLESRGFSRLYVSDVSEHLLKNDEKYCHLSKYLVFT

Secondary structure (DSSP, 8-state):
-------S--TT-TTEEES---TTSGGGG-SEEE-S---TTT-TTTT-HHHHHHHHHHSS-EEEE-HHHHHHHHHSTTTGGGGGGEEE-